Protein AF-F7QPP2-F1 (afdb_monomer_lite)

Sequence (142 aa):
MGLALTAASPARADRCDDLAKDLARQIPDLKIGKTVAGVIYLEHPAVTQASLGCASRNRSNDVFASTDKKKPTDAYYDFIGTAAALVFTIPKPDAVRGAKRCVSRTNIIRGYNLDSRYRKLDVHCTVAKTGVRITMSREKGV

Radius of gyration: 15.74 Å; chains: 1; bounding box: 29×35×56 Å

Structure (mmCIF, N/CA/C/O backbone):
data_AF-F7QPP2-F1
#
_entry.id   AF-F7QPP2-F1
#
loop_
_atom_site.group_PDB
_atom_site.id
_atom_site.type_symbol
_atom_site.label_atom_id
_atom_site.label_alt_id
_atom_site.label_comp_id
_atom_site.label_asym_id
_atom_site.label_entity_id
_atom_site.label_seq_id
_atom_site.pdbx_PDB_ins_code
_atom_site.Cartn_x
_atom_site.Cartn_y
_atom_site.Cartn_z
_atom_site.occupancy
_atom_site.B_iso_or_equiv
_atom_site.auth_seq_id
_atom_site.auth_comp_id
_atom_site.auth_asym_id
_atom_site.auth_atom_id
_atom_site.pdbx_PDB_model_num
ATOM 1 N N . MET A 1 1 ? -2.925 11.123 -43.617 1.00 40.94 1 MET A N 1
ATOM 2 C CA . MET A 1 1 ? -3.450 10.611 -42.330 1.00 40.94 1 MET A CA 1
ATOM 3 C C . MET A 1 1 ?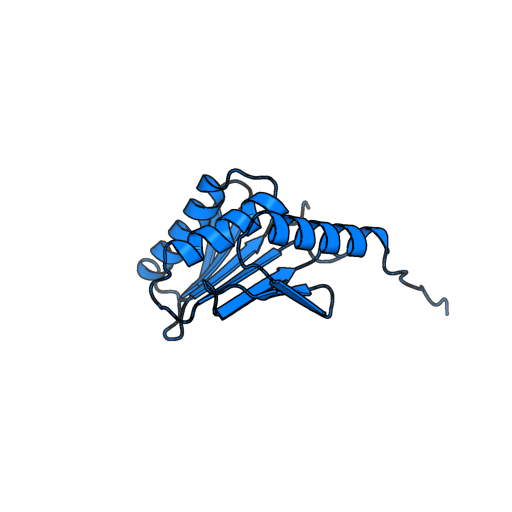 -2.678 9.350 -41.974 1.00 40.94 1 MET A C 1
ATOM 5 O O . MET A 1 1 ? -2.893 8.332 -42.612 1.00 40.94 1 MET A O 1
ATOM 9 N N . GLY A 1 2 ? -1.717 9.431 -41.051 1.00 44.84 2 GLY A N 1
ATOM 10 C CA . GLY A 1 2 ? -0.962 8.266 -40.577 1.00 44.84 2 GLY A CA 1
ATOM 11 C C . GLY A 1 2 ? -1.503 7.806 -39.226 1.00 44.84 2 GLY A C 1
ATOM 12 O O . GLY A 1 2 ? -1.491 8.588 -38.278 1.00 44.84 2 GLY A O 1
ATOM 13 N N . LEU A 1 3 ? -1.997 6.568 -39.142 1.00 51.28 3 LEU A N 1
ATOM 14 C CA . LEU A 1 3 ? -2.367 5.941 -37.873 1.00 51.28 3 LEU A CA 1
ATOM 15 C C . LEU A 1 3 ? -1.092 5.604 -37.089 1.00 51.28 3 LEU A C 1
ATOM 17 O O . LEU A 1 3 ? -0.365 4.675 -37.436 1.00 51.28 3 LEU A O 1
ATOM 21 N N . ALA A 1 4 ? -0.838 6.335 -36.007 1.00 47.62 4 ALA A N 1
ATOM 22 C CA . ALA A 1 4 ? 0.136 5.933 -35.004 1.00 47.62 4 ALA A CA 1
ATOM 23 C C . ALA A 1 4 ? -0.467 4.803 -34.152 1.00 47.62 4 ALA A C 1
ATOM 25 O O . ALA A 1 4 ? -1.224 5.051 -33.215 1.00 47.62 4 ALA A O 1
ATOM 26 N N . LEU A 1 5 ? -0.134 3.554 -34.482 1.00 49.38 5 LEU A N 1
ATOM 27 C CA . LEU A 1 5 ? -0.363 2.404 -33.609 1.00 49.38 5 LEU A CA 1
ATOM 28 C C . LEU A 1 5 ? 0.524 2.561 -32.368 1.00 49.38 5 LEU A C 1
ATOM 30 O O . LEU A 1 5 ? 1.725 2.285 -32.387 1.00 49.38 5 LEU A O 1
ATOM 34 N N . THR A 1 6 ? -0.057 3.027 -31.267 1.00 52.34 6 THR A N 1
ATOM 35 C CA . THR A 1 6 ? 0.566 2.972 -29.946 1.00 52.34 6 THR A CA 1
ATOM 36 C C . THR A 1 6 ? 0.599 1.519 -29.482 1.00 52.34 6 THR A C 1
ATOM 38 O O . THR A 1 6 ? -0.261 1.071 -28.730 1.00 52.34 6 THR A O 1
ATOM 41 N N . ALA A 1 7 ? 1.611 0.768 -29.919 1.00 48.50 7 ALA A N 1
ATOM 42 C CA . ALA A 1 7 ? 1.902 -0.544 -29.359 1.00 48.50 7 ALA A CA 1
ATOM 43 C C . ALA A 1 7 ? 2.052 -0.409 -27.833 1.00 48.50 7 ALA A C 1
ATOM 45 O O . ALA A 1 7 ? 2.987 0.232 -27.329 1.00 48.50 7 ALA A O 1
ATOM 46 N N . ALA A 1 8 ? 1.092 -0.965 -27.092 1.00 54.59 8 ALA A N 1
ATOM 47 C CA . ALA A 1 8 ? 1.233 -1.211 -25.669 1.00 54.59 8 ALA A CA 1
ATOM 48 C C . ALA A 1 8 ? 2.478 -2.085 -25.500 1.00 54.59 8 ALA A C 1
ATOM 50 O O . ALA A 1 8 ? 2.580 -3.142 -26.111 1.00 54.59 8 ALA A O 1
ATOM 51 N N . SER A 1 9 ? 3.478 -1.602 -24.765 1.00 55.47 9 SER A N 1
ATOM 52 C CA . SER A 1 9 ? 4.737 -2.329 -24.614 1.00 55.47 9 SER A CA 1
ATOM 53 C C . SER A 1 9 ? 4.499 -3.560 -23.726 1.00 55.47 9 SER A C 1
ATOM 55 O O . SER A 1 9 ? 4.265 -3.351 -22.533 1.00 55.47 9 SER A O 1
ATOM 57 N N . PRO A 1 10 ? 4.585 -4.800 -24.245 1.00 57.62 10 PRO A N 1
ATOM 58 C CA . PRO A 1 10 ? 4.335 -6.014 -23.457 1.00 57.62 10 PRO A CA 1
ATOM 59 C C . PRO A 1 10 ? 5.241 -6.076 -22.218 1.00 57.62 10 PRO A C 1
ATOM 61 O O . PRO A 1 10 ? 4.750 -6.222 -21.105 1.00 57.62 10 PRO A O 1
ATOM 64 N N . ALA A 1 11 ? 6.513 -5.690 -22.371 1.00 61.16 11 ALA A N 1
ATOM 65 C CA . ALA A 1 11 ? 7.504 -5.643 -21.292 1.00 61.16 11 ALA A CA 1
ATOM 66 C C . ALA A 1 11 ? 7.158 -4.734 -20.085 1.00 61.16 11 ALA A C 1
ATOM 68 O O . ALA A 1 11 ? 7.853 -4.753 -19.068 1.00 61.16 11 ALA A O 1
ATOM 69 N N . ARG A 1 12 ? 6.145 -3.859 -20.178 1.00 60.97 12 ARG A N 1
ATOM 70 C CA . A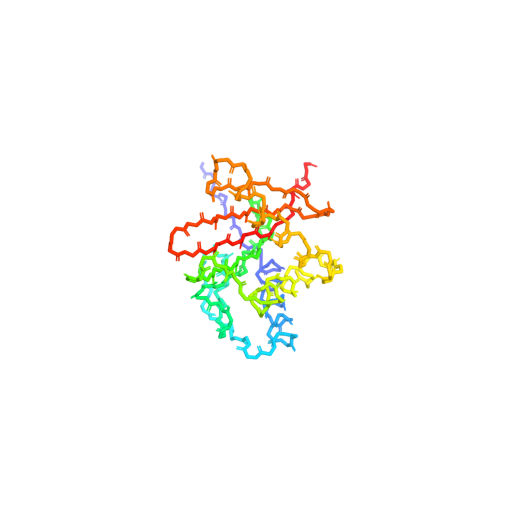RG A 1 12 ? 5.654 -3.083 -19.020 1.00 60.97 12 ARG A CA 1
ATOM 71 C C . ARG A 1 12 ? 4.536 -3.805 -18.275 1.00 60.97 12 ARG A C 1
ATOM 73 O O . ARG A 1 12 ? 4.499 -3.697 -17.054 1.00 60.97 12 ARG A O 1
ATOM 80 N N . ALA A 1 13 ? 3.662 -4.505 -18.998 1.00 67.00 13 ALA A N 1
ATOM 81 C CA . ALA A 1 13 ? 2.630 -5.339 -18.393 1.00 67.00 13 ALA A CA 1
ATOM 82 C C . ALA A 1 13 ? 3.287 -6.486 -17.615 1.00 67.00 13 ALA A C 1
ATOM 84 O O . ALA A 1 13 ? 3.041 -6.607 -16.419 1.00 67.00 13 ALA A O 1
ATOM 85 N N . ASP A 1 14 ? 4.258 -7.165 -18.239 1.00 74.25 14 ASP A N 1
ATOM 86 C CA . ASP A 1 14 ? 5.003 -8.272 -17.626 1.00 74.25 14 ASP A CA 1
ATOM 87 C C . ASP A 1 14 ? 5.638 -7.863 -16.287 1.00 74.25 14 ASP A C 1
ATOM 89 O O . ASP A 1 14 ? 5.467 -8.529 -15.271 1.00 74.25 14 ASP A O 1
ATOM 93 N N . ARG A 1 15 ? 6.278 -6.684 -16.237 1.00 82.12 15 ARG A N 1
ATOM 94 C CA . ARG A 1 15 ? 6.887 -6.171 -14.997 1.00 82.12 15 ARG A CA 1
ATOM 95 C C . ARG A 1 15 ? 5.877 -5.859 -13.899 1.00 82.12 15 ARG A C 1
ATOM 97 O O . ARG A 1 15 ? 6.218 -5.968 -12.725 1.00 82.12 15 ARG A O 1
ATOM 104 N N . CYS A 1 16 ? 4.673 -5.415 -14.248 1.00 88.00 16 CYS A N 1
ATOM 105 C CA . CYS A 1 16 ? 3.656 -5.141 -13.240 1.00 88.00 16 CYS A CA 1
ATOM 106 C C . CYS A 1 16 ? 3.045 -6.435 -12.694 1.00 88.00 16 CYS A C 1
ATOM 108 O O . CYS A 1 16 ? 2.835 -6.550 -11.488 1.00 88.00 16 CYS A O 1
ATOM 110 N N . ASP A 1 17 ? 2.828 -7.420 -13.563 1.00 90.75 17 ASP A N 1
ATOM 111 C CA . ASP A 1 17 ? 2.359 -8.743 -13.160 1.00 90.75 17 ASP A CA 1
ATOM 112 C C . ASP A 1 17 ? 3.407 -9.463 -12.297 1.00 90.75 17 ASP A C 1
ATOM 114 O O . ASP A 1 17 ? 3.058 -10.115 -11.313 1.00 90.75 17 ASP A O 1
ATOM 118 N N . ASP A 1 18 ? 4.698 -9.295 -12.595 1.00 92.38 18 ASP A N 1
ATOM 119 C CA . ASP A 1 18 ? 5.788 -9.814 -11.763 1.00 92.38 18 ASP A CA 1
ATOM 120 C C . ASP A 1 18 ? 5.843 -9.135 -10.390 1.00 92.38 18 ASP A C 1
ATOM 122 O O . ASP A 1 18 ? 5.956 -9.825 -9.377 1.00 92.38 18 ASP A O 1
ATOM 126 N N . LEU A 1 19 ? 5.653 -7.811 -10.324 1.00 93.31 19 LEU A N 1
ATOM 127 C CA . LEU A 1 19 ? 5.496 -7.109 -9.047 1.00 93.31 19 LEU A CA 1
ATOM 128 C C . LEU A 1 19 ? 4.293 -7.641 -8.260 1.00 93.31 19 LEU A C 1
ATOM 130 O O . LEU A 1 19 ? 4.407 -7.871 -7.060 1.00 93.31 19 LEU A O 1
ATOM 134 N N . ALA A 1 20 ? 3.150 -7.875 -8.907 1.00 95.25 20 ALA A N 1
ATOM 135 C CA . ALA A 1 20 ? 1.983 -8.445 -8.236 1.00 95.25 20 ALA A CA 1
ATOM 136 C C . ALA A 1 20 ? 2.266 -9.855 -7.687 1.00 95.25 20 ALA A C 1
ATOM 138 O O . ALA A 1 20 ? 1.886 -10.159 -6.555 1.00 95.25 20 ALA A O 1
ATOM 139 N N . LYS A 1 21 ? 2.985 -10.698 -8.440 1.00 95.81 21 LYS A N 1
ATOM 140 C CA . LYS A 1 21 ? 3.443 -12.016 -7.965 1.00 95.81 21 LYS A CA 1
ATOM 141 C C . LYS A 1 21 ? 4.412 -11.890 -6.790 1.00 95.81 21 LYS A C 1
ATOM 143 O O . LYS A 1 21 ? 4.305 -12.659 -5.839 1.00 95.81 21 LYS A O 1
ATOM 148 N N . ASP A 1 22 ? 5.332 -10.928 -6.815 1.00 94.81 22 ASP A N 1
ATOM 149 C CA . ASP A 1 22 ? 6.238 -10.652 -5.693 1.00 94.81 22 ASP A CA 1
ATOM 150 C C . ASP A 1 22 ? 5.482 -10.239 -4.435 1.00 94.81 22 ASP A C 1
ATOM 152 O O . ASP A 1 22 ? 5.775 -10.748 -3.351 1.00 94.81 22 ASP A O 1
ATOM 156 N N . LEU A 1 23 ? 4.476 -9.373 -4.582 1.00 96.25 23 LEU A N 1
ATOM 157 C CA . LEU A 1 23 ? 3.586 -9.009 -3.485 1.00 96.25 23 LEU A CA 1
ATOM 158 C C . LEU A 1 23 ? 2.891 -10.252 -2.919 1.00 96.25 23 LEU A C 1
ATOM 160 O O . LEU A 1 23 ? 2.907 -10.445 -1.707 1.00 96.25 23 LEU A O 1
ATOM 164 N N . ALA A 1 24 ? 2.345 -11.121 -3.774 1.00 96.75 24 ALA A N 1
ATOM 165 C CA . ALA A 1 24 ? 1.628 -12.323 -3.340 1.00 96.75 24 ALA A CA 1
ATOM 166 C C . ALA A 1 24 ? 2.531 -13.357 -2.656 1.00 96.75 24 ALA A C 1
ATOM 168 O O . ALA A 1 24 ? 2.078 -14.105 -1.796 1.00 96.75 24 ALA A O 1
ATOM 169 N N . ARG A 1 25 ? 3.823 -13.383 -3.002 1.00 96.50 25 ARG A N 1
ATOM 170 C CA . ARG A 1 25 ? 4.814 -14.238 -2.338 1.00 96.50 25 ARG A CA 1
ATOM 171 C C . ARG A 1 25 ? 5.223 -13.729 -0.958 1.00 96.50 25 ARG A C 1
ATOM 173 O O . ARG A 1 25 ? 5.589 -14.535 -0.110 1.00 96.50 25 ARG A O 1
ATOM 180 N N . GLN A 1 26 ? 5.218 -12.415 -0.746 1.00 95.31 26 GLN A N 1
ATOM 181 C CA . GLN A 1 26 ? 5.770 -11.797 0.466 1.00 95.31 26 GLN A CA 1
ATOM 182 C C . GLN A 1 26 ? 4.717 -11.305 1.458 1.00 95.31 26 GLN A C 1
ATOM 184 O O . GLN A 1 26 ? 5.033 -11.112 2.631 1.00 95.31 26 GLN A O 1
ATOM 189 N N . ILE A 1 27 ? 3.483 -11.089 1.005 1.00 96.12 27 ILE A N 1
ATOM 190 C CA . ILE A 1 27 ? 2.350 -10.709 1.844 1.00 96.12 27 ILE A CA 1
ATOM 191 C C . ILE A 1 27 ? 1.466 -11.954 2.000 1.00 96.12 27 ILE A C 1
ATOM 193 O O . ILE A 1 27 ? 0.814 -12.349 1.031 1.00 96.12 27 ILE A O 1
ATOM 197 N N . PRO A 1 28 ? 1.443 -12.586 3.188 1.00 94.50 28 PRO A N 1
ATOM 198 C CA . PRO A 1 28 ? 0.574 -13.728 3.454 1.00 94.50 28 PRO A CA 1
ATOM 199 C C . PRO A 1 28 ? -0.888 -13.402 3.144 1.00 94.50 28 PRO A C 1
ATOM 201 O O . PRO A 1 28 ? -1.318 -12.268 3.328 1.00 94.50 28 PRO A O 1
ATOM 204 N N . ASP A 1 29 ? -1.645 -14.388 2.666 1.00 95.94 29 ASP A N 1
ATOM 205 C CA . ASP A 1 29 ? -3.073 -14.262 2.333 1.00 95.94 29 ASP A CA 1
ATOM 206 C C . ASP A 1 29 ? -3.423 -13.214 1.256 1.00 95.94 29 ASP A C 1
ATOM 208 O O . ASP A 1 29 ? -4.604 -12.939 1.022 1.00 95.94 29 ASP A O 1
ATOM 212 N N . LEU A 1 30 ? -2.428 -12.645 0.562 1.00 97.81 30 LEU A N 1
ATOM 213 C CA . LEU A 1 30 ? -2.662 -11.761 -0.575 1.00 97.81 30 LEU A CA 1
ATOM 214 C C . LEU A 1 30 ? -3.103 -12.569 -1.796 1.00 97.81 30 LEU A C 1
ATOM 216 O O . LEU A 1 30 ? -2.383 -13.446 -2.276 1.00 97.81 30 LEU A O 1
ATOM 220 N N . LYS A 1 31 ? -4.252 -12.207 -2.363 1.00 97.75 31 LYS A N 1
ATOM 221 C CA . LYS A 1 31 ? -4.719 -12.737 -3.647 1.00 97.75 31 LYS A CA 1
ATOM 222 C C . LYS A 1 31 ? -4.638 -11.664 -4.722 1.00 97.75 31 LYS A C 1
ATOM 224 O O . LYS A 1 31 ? -5.022 -10.513 -4.509 1.00 97.75 31 LYS A O 1
ATOM 229 N N . ILE A 1 32 ? -4.154 -12.065 -5.893 1.00 96.94 32 ILE A N 1
ATOM 230 C CA . ILE A 1 32 ? -4.156 -11.231 -7.093 1.00 96.94 32 ILE A CA 1
ATOM 231 C C . ILE A 1 32 ? -5.524 -11.390 -7.756 1.00 96.94 32 ILE A C 1
ATOM 233 O O . ILE A 1 32 ? -5.921 -12.498 -8.113 1.00 96.94 32 ILE A O 1
ATOM 237 N N . GLY A 1 33 ? -6.250 -10.284 -7.875 1.00 93.88 33 GLY A N 1
ATOM 238 C CA . GLY A 1 33 ? -7.545 -10.222 -8.533 1.00 93.88 33 GLY A CA 1
ATOM 239 C C . GLY A 1 33 ? -7.428 -9.884 -10.018 1.00 93.88 33 GLY A C 1
ATOM 240 O O . GLY A 1 33 ? -6.447 -10.190 -10.693 1.00 93.88 33 GLY A O 1
ATOM 241 N N . LYS A 1 34 ? -8.465 -9.227 -10.541 1.00 93.12 34 LYS A N 1
ATOM 242 C CA . LYS A 1 34 ? -8.522 -8.812 -11.948 1.00 93.12 34 LYS A CA 1
ATOM 243 C C . LYS A 1 34 ? -7.563 -7.658 -12.247 1.00 93.12 34 LYS A C 1
ATOM 245 O O . LYS A 1 34 ? -7.372 -6.769 -11.418 1.00 93.12 34 LYS A O 1
ATOM 250 N N . THR A 1 35 ? -7.075 -7.613 -13.481 1.00 93.00 35 THR A N 1
ATOM 251 C CA . THR A 1 35 ? -6.338 -6.467 -14.027 1.00 93.00 35 THR A CA 1
ATOM 252 C C . THR A 1 35 ? -7.240 -5.672 -14.963 1.00 93.00 35 THR A C 1
ATOM 254 O O . THR A 1 35 ? -7.788 -6.222 -15.916 1.00 93.00 35 THR A O 1
ATOM 257 N N . VAL A 1 36 ? -7.413 -4.373 -14.707 1.00 89.88 36 VAL A N 1
ATOM 258 C CA . VAL A 1 36 ? -8.243 -3.481 -15.536 1.00 89.88 36 VAL A CA 1
ATOM 259 C C . VAL A 1 36 ? -7.531 -2.146 -15.721 1.00 89.88 36 VAL A C 1
ATOM 261 O O . VAL A 1 36 ? -7.110 -1.525 -14.751 1.00 89.88 36 VAL A O 1
ATOM 264 N N . ALA A 1 37 ? -7.398 -1.687 -16.970 1.00 86.81 37 ALA A N 1
ATOM 265 C CA . ALA A 1 37 ? -6.849 -0.367 -17.312 1.00 86.81 37 ALA A CA 1
ATOM 266 C C . ALA A 1 37 ? -5.484 -0.037 -16.650 1.00 86.81 37 ALA A C 1
ATOM 268 O O . ALA A 1 37 ? -5.233 1.095 -16.222 1.00 86.81 37 ALA A O 1
ATOM 269 N N . GLY A 1 38 ? -4.588 -1.029 -16.565 1.00 87.19 38 GLY A N 1
ATOM 270 C CA . GLY A 1 38 ? -3.263 -0.869 -15.950 1.00 87.19 38 GLY A CA 1
ATOM 271 C C . GLY A 1 38 ? -3.299 -0.764 -14.424 1.00 87.19 38 GLY A C 1
ATOM 272 O O . GLY A 1 38 ? -2.443 -0.108 -13.837 1.00 87.19 38 GLY A O 1
ATOM 273 N N . VAL A 1 39 ? -4.311 -1.354 -13.791 1.00 92.38 39 VAL A N 1
ATOM 274 C CA . VAL A 1 39 ? -4.423 -1.508 -12.339 1.00 92.38 39 VAL A CA 1
ATOM 275 C C . VAL A 1 39 ? -4.705 -2.973 -12.038 1.00 92.38 39 VAL A C 1
ATOM 277 O O . VAL A 1 39 ? -5.639 -3.545 -12.601 1.00 92.38 39 VAL A O 1
ATOM 280 N N . ILE A 1 40 ? -3.913 -3.564 -11.152 1.00 95.75 40 ILE A N 1
ATOM 281 C CA . ILE A 1 40 ? -4.104 -4.924 -10.653 1.00 95.75 40 ILE A CA 1
ATOM 282 C C . ILE A 1 40 ? -4.805 -4.817 -9.302 1.00 95.75 40 ILE A C 1
ATOM 284 O O . ILE A 1 40 ? -4.264 -4.219 -8.371 1.00 95.75 40 ILE A O 1
ATOM 288 N N . TYR A 1 41 ? -6.018 -5.353 -9.189 1.00 96.94 41 TYR A N 1
ATOM 289 C CA . TYR A 1 41 ? -6.728 -5.386 -7.912 1.00 96.94 41 TYR A CA 1
ATOM 290 C C . TYR A 1 41 ? -6.143 -6.468 -7.009 1.00 96.94 41 TYR A C 1
ATOM 292 O O . TYR A 1 41 ? -5.790 -7.552 -7.470 1.00 96.94 41 TYR A O 1
ATOM 300 N N . LEU A 1 42 ? -6.045 -6.162 -5.721 1.00 97.75 42 LEU A N 1
ATOM 301 C CA . LEU A 1 42 ? -5.479 -7.038 -4.707 1.00 97.75 42 LEU A CA 1
ATOM 302 C C . LEU A 1 42 ? -6.507 -7.256 -3.597 1.00 97.75 42 LEU A C 1
ATOM 304 O O . LEU A 1 42 ? -7.178 -6.313 -3.170 1.00 97.75 42 LEU A O 1
ATOM 308 N N . GLU A 1 43 ? -6.600 -8.486 -3.105 1.00 98.06 43 GLU A N 1
ATOM 309 C CA . GLU A 1 43 ? -7.481 -8.857 -1.998 1.00 98.06 43 GLU A CA 1
ATOM 310 C C . GLU A 1 43 ? -6.650 -9.343 -0.812 1.00 98.06 43 GLU A C 1
ATOM 312 O O . GLU A 1 43 ? -5.724 -10.136 -0.979 1.00 98.06 43 GLU A O 1
ATOM 317 N N . HIS A 1 44 ? -6.973 -8.859 0.388 1.00 98.00 44 HIS A N 1
ATOM 318 C CA . HIS A 1 44 ? -6.291 -9.241 1.623 1.00 98.00 44 HIS A CA 1
ATOM 319 C C . HIS A 1 44 ? -7.178 -8.931 2.842 1.00 98.00 44 HIS A C 1
ATOM 321 O O . HIS A 1 44 ? -7.812 -7.876 2.866 1.00 98.00 44 HIS A O 1
ATOM 327 N N . PRO A 1 45 ? -7.209 -9.773 3.893 1.00 97.62 45 PRO A N 1
ATOM 328 C CA . PRO A 1 45 ? -8.120 -9.602 5.035 1.00 97.62 45 PRO A CA 1
ATOM 329 C C . PRO A 1 45 ? -7.896 -8.318 5.854 1.00 97.62 45 PRO A C 1
ATOM 331 O O . PRO A 1 45 ? -8.800 -7.849 6.543 1.00 97.62 45 PRO A O 1
ATOM 334 N N . ALA A 1 46 ? -6.700 -7.727 5.801 1.00 97.25 46 ALA A N 1
ATOM 335 C CA . ALA A 1 46 ? -6.393 -6.487 6.524 1.00 97.25 46 ALA A CA 1
ATOM 336 C C . ALA A 1 46 ? -6.893 -5.198 5.840 1.00 97.25 46 ALA A C 1
ATOM 338 O O . ALA A 1 46 ? -6.756 -4.117 6.420 1.00 97.25 46 ALA A O 1
ATOM 339 N N . VAL A 1 47 ? -7.434 -5.282 4.621 1.00 98.19 47 VAL A N 1
ATOM 340 C CA . VAL A 1 47 ? -7.864 -4.123 3.823 1.00 98.19 47 VAL A CA 1
ATOM 341 C C . VAL A 1 47 ? -9.255 -4.362 3.241 1.00 98.19 47 VAL A C 1
ATOM 343 O O . VAL A 1 47 ? -9.657 -5.493 3.003 1.00 98.19 47 VAL A O 1
ATOM 346 N N . THR A 1 48 ? -10.003 -3.289 2.995 1.00 98.00 48 T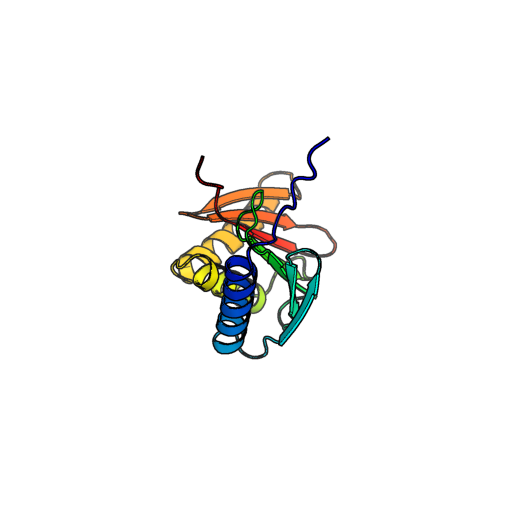HR A N 1
ATOM 347 C CA . THR A 1 48 ? -11.299 -3.368 2.304 1.00 98.00 48 THR A CA 1
ATOM 348 C C . THR A 1 48 ? -11.151 -3.284 0.792 1.00 98.00 48 THR A C 1
ATOM 350 O O . THR A 1 48 ? -11.960 -3.844 0.060 1.00 98.00 48 THR A O 1
ATOM 353 N N . GLN A 1 49 ? -10.132 -2.570 0.314 1.00 97.62 49 GLN A N 1
ATOM 354 C CA . GLN A 1 49 ? -9.752 -2.500 -1.094 1.00 97.62 49 GLN A CA 1
ATOM 355 C C . GLN A 1 49 ? -8.240 -2.333 -1.164 1.00 97.62 49 GLN A C 1
ATOM 357 O O . GLN A 1 49 ? -7.664 -1.619 -0.340 1.00 97.62 49 GLN A O 1
ATOM 362 N N . ALA A 1 50 ? -7.606 -2.943 -2.157 1.00 98.12 50 ALA A N 1
ATOM 363 C CA . ALA A 1 50 ? -6.221 -2.668 -2.490 1.00 98.12 50 ALA A CA 1
ATOM 364 C C . ALA A 1 50 ? -5.975 -2.820 -3.988 1.00 98.12 50 ALA A C 1
ATOM 366 O O . ALA A 1 50 ? -6.696 -3.532 -4.694 1.00 98.12 50 ALA A O 1
ATOM 367 N N . SER A 1 51 ? -4.954 -2.128 -4.479 1.00 97.75 51 SER A N 1
ATOM 368 C CA . SER A 1 51 ? -4.523 -2.262 -5.863 1.00 97.75 51 SER A CA 1
ATOM 369 C C . SER A 1 51 ? -3.071 -1.855 -6.068 1.00 97.75 51 SER A C 1
ATOM 371 O O . SER A 1 51 ? -2.533 -1.024 -5.336 1.00 97.75 51 SER A O 1
ATOM 373 N N . LEU A 1 52 ? -2.475 -2.403 -7.122 1.00 96.25 52 LEU A N 1
ATOM 374 C CA . LEU A 1 52 ? -1.206 -1.978 -7.696 1.00 96.25 52 LEU A CA 1
ATOM 375 C C . LEU A 1 52 ? -1.487 -1.239 -9.011 1.00 96.25 52 LEU A C 1
ATOM 377 O O . LEU A 1 52 ? -1.967 -1.833 -9.977 1.00 96.25 52 LEU A O 1
ATOM 381 N N . GLY A 1 53 ? -1.210 0.060 -9.047 1.00 93.75 53 GLY A N 1
ATOM 382 C CA . GLY A 1 53 ? -1.201 0.853 -10.268 1.00 93.75 53 GLY A CA 1
ATOM 383 C C . GLY A 1 53 ? 0.089 0.616 -11.047 1.00 93.75 53 GLY A C 1
ATOM 384 O O . GLY A 1 53 ? 1.185 0.815 -10.525 1.00 93.75 53 GLY A O 1
ATOM 385 N N . CYS A 1 54 ? -0.041 0.196 -12.304 1.00 89.75 54 CYS A N 1
ATOM 386 C CA . CYS A 1 54 ? 1.086 -0.104 -13.176 1.00 89.75 54 CYS A CA 1
ATOM 387 C C . CYS A 1 54 ? 1.580 1.143 -13.913 1.00 89.75 54 CYS A C 1
ATOM 389 O O . CYS A 1 54 ? 0.800 1.915 -14.485 1.00 89.75 54 CYS A O 1
ATOM 391 N N . ALA A 1 55 ? 2.899 1.296 -13.984 1.00 84.44 55 ALA A N 1
ATOM 392 C CA . ALA A 1 55 ? 3.530 2.371 -14.724 1.00 84.44 55 ALA A CA 1
ATOM 393 C C . ALA A 1 55 ? 3.202 2.281 -16.224 1.00 84.44 55 ALA A C 1
ATOM 395 O O . ALA A 1 55 ? 3.323 1.238 -16.869 1.00 84.44 55 ALA A O 1
ATOM 396 N N . SER A 1 56 ? 2.843 3.421 -16.805 1.00 79.62 56 SER A N 1
ATOM 397 C CA . SER A 1 56 ? 2.583 3.588 -18.238 1.00 79.62 56 SER A CA 1
ATOM 398 C C . SER A 1 56 ? 3.267 4.858 -18.743 1.00 79.62 56 SER A C 1
ATOM 400 O O . SER A 1 56 ? 3.913 5.558 -17.966 1.00 79.62 56 SER A O 1
ATOM 402 N N . ARG A 1 57 ? 3.119 5.201 -20.033 1.00 76.81 57 ARG A N 1
ATOM 403 C CA . ARG A 1 57 ? 3.715 6.432 -20.599 1.00 76.81 57 ARG A CA 1
ATOM 404 C C . ARG A 1 57 ? 3.421 7.676 -19.747 1.00 76.81 57 ARG A C 1
ATOM 406 O O . ARG A 1 57 ? 4.290 8.521 -19.601 1.00 76.81 57 ARG A O 1
ATOM 413 N N . ASN A 1 58 ? 2.233 7.735 -19.139 1.00 74.50 58 ASN A N 1
ATOM 414 C CA . ASN A 1 58 ? 1.766 8.872 -18.349 1.00 74.50 58 ASN A CA 1
ATOM 415 C C . ASN A 1 58 ? 1.411 8.510 -16.894 1.00 74.50 58 ASN A C 1
ATOM 417 O O . ASN A 1 58 ? 0.757 9.311 -16.228 1.00 74.50 58 ASN A O 1
ATOM 421 N N . ARG A 1 59 ? 1.842 7.362 -16.355 1.00 74.38 59 ARG A N 1
ATOM 422 C CA . ARG A 1 59 ? 1.660 7.013 -14.929 1.00 74.38 59 ARG A CA 1
ATOM 423 C C . ARG A 1 59 ? 2.920 6.393 -14.338 1.00 74.38 59 ARG A C 1
ATOM 425 O O . ARG A 1 59 ? 3.552 5.578 -14.999 1.00 74.38 59 ARG A O 1
ATOM 432 N N . SER A 1 60 ? 3.259 6.768 -13.107 1.00 84.38 60 SER A N 1
ATOM 433 C CA . SER A 1 60 ? 4.210 6.030 -12.271 1.00 84.38 60 SER A CA 1
ATOM 434 C C . SER A 1 60 ? 3.501 4.866 -11.572 1.00 84.38 60 SER A C 1
ATOM 436 O O . SER A 1 60 ? 2.272 4.816 -11.558 1.00 84.38 60 SER A O 1
ATOM 438 N N . ASN A 1 61 ? 4.273 3.918 -11.030 1.00 90.25 61 ASN A N 1
ATOM 439 C CA . ASN A 1 61 ? 3.707 2.886 -10.164 1.00 90.25 61 ASN A CA 1
ATOM 440 C C . ASN A 1 61 ? 3.116 3.533 -8.906 1.00 90.25 61 ASN A C 1
ATOM 442 O O . ASN A 1 61 ? 3.735 4.427 -8.316 1.00 90.25 61 ASN A O 1
ATOM 446 N N . ASP A 1 62 ? 1.974 3.021 -8.470 1.00 94.25 62 ASP A N 1
ATOM 447 C CA . ASP A 1 62 ? 1.342 3.383 -7.209 1.00 94.25 62 ASP A CA 1
ATOM 448 C C . ASP A 1 62 ? 0.827 2.131 -6.491 1.00 94.25 62 ASP A C 1
ATOM 450 O O . ASP A 1 62 ? 0.484 1.134 -7.122 1.00 94.25 62 ASP A O 1
ATOM 454 N N . VAL A 1 63 ? 0.817 2.157 -5.161 1.00 96.81 63 VAL A N 1
ATOM 455 C CA . VAL A 1 63 ? 0.113 1.158 -4.353 1.00 96.81 63 VAL A CA 1
ATOM 456 C C . VAL A 1 63 ? -0.986 1.846 -3.574 1.00 96.81 63 VAL A C 1
ATOM 458 O O . VAL A 1 63 ? -0.770 2.891 -2.959 1.00 96.81 63 VAL A O 1
ATOM 461 N N . PHE A 1 64 ? -2.166 1.246 -3.589 1.00 97.88 64 PHE A N 1
ATOM 462 C CA . PHE A 1 64 ? -3.350 1.759 -2.926 1.00 97.88 64 PHE A CA 1
ATOM 463 C C . PHE A 1 64 ? -3.885 0.729 -1.938 1.00 97.88 64 PHE A C 1
ATOM 465 O O . PHE A 1 64 ? -3.941 -0.464 -2.241 1.00 97.88 64 PHE A O 1
ATOM 472 N N . ALA A 1 65 ? -4.329 1.205 -0.778 1.00 98.44 65 ALA A N 1
ATOM 47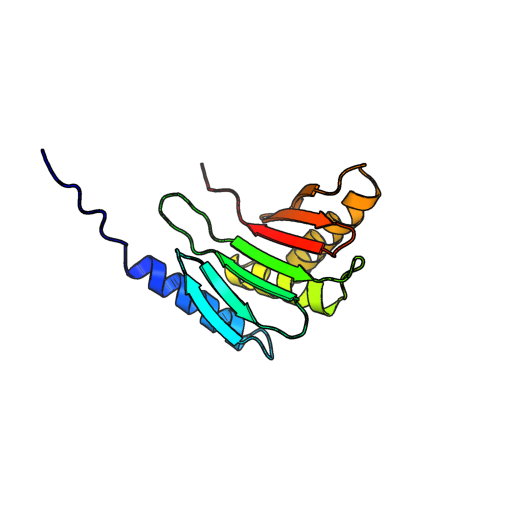3 C CA . ALA A 1 65 ? -5.137 0.435 0.152 1.00 98.44 65 ALA A CA 1
ATOM 474 C C . ALA A 1 65 ? -6.197 1.317 0.816 1.00 98.44 65 ALA A C 1
ATOM 476 O O . ALA A 1 65 ? -6.001 2.519 1.017 1.00 98.44 65 ALA A O 1
ATOM 477 N N . SER A 1 66 ? -7.307 0.700 1.210 1.00 98.06 66 SER A N 1
ATOM 478 C CA . SER A 1 66 ? -8.302 1.309 2.082 1.00 98.06 66 SER A CA 1
ATOM 479 C C . SER A 1 66 ? -8.739 0.385 3.207 1.00 98.06 66 SER A C 1
ATOM 481 O O . SER A 1 66 ? -8.655 -0.836 3.109 1.00 98.06 66 SER A O 1
ATOM 483 N N . THR A 1 67 ? -9.242 0.982 4.276 1.00 97.81 67 THR A N 1
ATOM 484 C CA . THR A 1 67 ? -9.961 0.315 5.360 1.00 97.81 67 THR A CA 1
ATOM 485 C C . THR A 1 67 ? -11.200 1.134 5.690 1.00 97.81 67 THR A C 1
ATOM 487 O O . THR A 1 67 ? -11.195 2.352 5.533 1.00 97.81 67 THR A O 1
ATOM 490 N N . ASP A 1 68 ? -12.258 0.481 6.152 1.00 95.94 68 ASP A N 1
ATOM 491 C CA . ASP A 1 68 ? -13.465 1.106 6.700 1.00 95.94 68 ASP A CA 1
ATOM 492 C C . ASP A 1 68 ? -13.268 1.649 8.131 1.00 95.94 68 ASP A C 1
ATOM 494 O O . ASP A 1 68 ? -14.098 2.390 8.662 1.00 95.94 68 ASP A O 1
ATOM 498 N N . LYS A 1 69 ? -12.133 1.338 8.766 1.00 92.75 69 LYS A N 1
ATOM 499 C CA . LYS A 1 69 ? -11.805 1.802 10.114 1.00 92.75 69 LYS A CA 1
ATOM 500 C C . LYS A 1 69 ? -11.222 3.211 10.079 1.00 92.75 69 LYS A C 1
ATOM 502 O O . LYS A 1 69 ? -10.155 3.444 9.519 1.00 92.75 69 LYS A O 1
ATOM 507 N N . LYS A 1 70 ? -11.857 4.151 10.791 1.00 87.44 70 LYS A N 1
ATOM 508 C CA . LYS A 1 70 ? -11.330 5.519 11.001 1.00 87.44 70 LYS A CA 1
ATOM 509 C C . LYS A 1 70 ? -9.941 5.528 11.659 1.00 87.44 70 LYS A C 1
ATOM 511 O O . LYS A 1 70 ? -9.148 6.438 11.435 1.00 87.44 70 LYS A O 1
ATOM 516 N N . LYS A 1 71 ? -9.657 4.523 12.493 1.00 90.81 71 LYS A N 1
ATOM 517 C CA . LYS A 1 71 ? -8.332 4.247 13.059 1.00 90.81 71 LYS A CA 1
ATOM 518 C C . LYS A 1 71 ? -7.819 2.943 12.442 1.00 90.81 71 LYS A C 1
ATOM 520 O O . LYS A 1 71 ? -8.295 1.882 12.848 1.00 90.81 71 LYS A O 1
ATOM 525 N N . PRO A 1 72 ? -6.902 2.999 11.463 1.00 95.19 72 PRO A N 1
ATOM 526 C CA . PRO A 1 72 ? -6.391 1.791 10.831 1.00 95.19 72 PRO A CA 1
ATOM 527 C C . PRO A 1 72 ? -5.626 0.911 11.821 1.00 95.19 72 PRO A C 1
ATOM 529 O O . PRO A 1 72 ? -4.990 1.417 12.746 1.00 95.19 72 PRO A O 1
ATOM 532 N N . THR A 1 73 ? -5.692 -0.404 11.621 1.00 97.38 73 THR A N 1
ATOM 533 C CA . THR A 1 73 ? -4.956 -1.386 12.429 1.00 97.38 73 THR A CA 1
ATOM 534 C C . THR A 1 73 ? -3.481 -1.419 12.042 1.00 97.38 73 THR A C 1
ATOM 536 O O . THR A 1 73 ? -3.098 -0.974 10.959 1.00 97.38 73 THR A O 1
ATOM 539 N N . ASP A 1 74 ? -2.636 -2.010 12.888 1.00 97.25 74 ASP A N 1
ATOM 540 C CA . ASP A 1 74 ? -1.241 -2.243 12.507 1.00 97.25 74 ASP A CA 1
ATOM 541 C C . ASP A 1 74 ? -1.124 -3.174 11.296 1.00 97.25 74 ASP A C 1
ATOM 543 O O . ASP A 1 74 ? -0.303 -2.903 10.431 1.00 97.25 74 ASP A O 1
ATOM 547 N N . ALA A 1 75 ? -2.002 -4.174 11.157 1.00 97.25 75 ALA A N 1
ATOM 548 C CA . ALA A 1 75 ? -2.050 -5.037 9.973 1.00 97.25 75 ALA A CA 1
ATOM 549 C C . ALA A 1 75 ? -2.328 -4.255 8.674 1.00 97.25 75 ALA A C 1
ATOM 551 O O . ALA A 1 75 ? -1.736 -4.549 7.640 1.00 97.25 75 ALA A O 1
ATOM 552 N N . TYR A 1 76 ? -3.178 -3.221 8.721 1.00 98.19 76 TYR A N 1
ATOM 553 C CA . TYR A 1 76 ? -3.403 -2.336 7.575 1.00 98.19 76 TYR A CA 1
ATOM 554 C C . TYR A 1 76 ? -2.130 -1.562 7.201 1.00 98.19 76 TYR A C 1
ATOM 556 O O . TYR A 1 76 ? -1.760 -1.489 6.028 1.00 98.19 76 TYR A O 1
ATOM 564 N N . TYR A 1 77 ? -1.438 -0.993 8.195 1.00 98.12 77 TYR A N 1
ATOM 565 C CA . TYR A 1 77 ? -0.188 -0.269 7.953 1.00 98.12 77 TYR A CA 1
ATOM 566 C C . TYR A 1 77 ? 0.940 -1.191 7.488 1.00 98.12 77 TYR A C 1
ATOM 568 O O . TYR A 1 77 ? 1.743 -0.794 6.646 1.00 98.12 77 TYR A O 1
ATOM 576 N N . ASP A 1 78 ? 0.995 -2.406 8.026 1.00 97.62 78 ASP A N 1
ATOM 577 C CA . ASP A 1 78 ? 1.960 -3.427 7.646 1.00 97.62 78 ASP A CA 1
ATOM 578 C C . ASP A 1 78 ? 1.753 -3.875 6.198 1.00 97.62 78 ASP A C 1
ATOM 580 O O . ASP A 1 78 ? 2.720 -3.939 5.442 1.00 97.62 78 ASP A O 1
ATOM 584 N N . PHE A 1 79 ? 0.495 -4.067 5.785 1.00 98.31 79 PHE A N 1
ATOM 585 C CA . PHE A 1 79 ? 0.122 -4.365 4.405 1.00 98.31 79 PHE A CA 1
ATOM 586 C C . PHE A 1 79 ? 0.618 -3.286 3.436 1.00 98.31 79 PHE A C 1
ATOM 588 O O . PHE A 1 79 ? 1.437 -3.568 2.560 1.00 98.31 79 PHE A O 1
ATOM 595 N N . ILE A 1 80 ? 0.166 -2.035 3.605 1.00 97.69 80 ILE A N 1
ATOM 596 C CA . ILE A 1 80 ? 0.500 -0.957 2.658 1.00 97.69 80 ILE A CA 1
ATOM 597 C C . ILE A 1 80 ? 1.997 -0.630 2.698 1.00 97.69 80 ILE A C 1
ATOM 599 O O . ILE A 1 80 ? 2.602 -0.349 1.666 1.00 97.69 80 ILE A O 1
ATOM 603 N N . GLY A 1 81 ? 2.617 -0.728 3.879 1.00 96.94 81 GLY A N 1
ATOM 604 C CA . GLY A 1 81 ? 4.047 -0.526 4.061 1.00 96.94 81 GLY A CA 1
ATOM 605 C C . GLY A 1 81 ? 4.890 -1.611 3.394 1.00 96.94 81 GLY A C 1
ATOM 606 O O . GLY A 1 81 ? 5.877 -1.284 2.741 1.00 96.94 81 GLY A O 1
ATOM 607 N N . THR A 1 82 ? 4.497 -2.883 3.504 1.00 97.19 82 THR A N 1
ATOM 608 C CA . THR A 1 82 ? 5.168 -3.996 2.812 1.00 97.19 82 THR A CA 1
ATOM 609 C C . THR A 1 82 ? 4.991 -3.864 1.304 1.00 97.19 82 THR A C 1
ATOM 611 O O . THR A 1 82 ? 5.977 -3.921 0.574 1.00 97.19 82 THR A O 1
ATOM 614 N N . ALA A 1 83 ? 3.775 -3.581 0.829 1.00 97.12 83 ALA A N 1
ATOM 615 C CA . ALA A 1 83 ? 3.517 -3.399 -0.596 1.00 97.12 83 ALA A CA 1
ATOM 616 C C . ALA A 1 83 ? 4.369 -2.270 -1.198 1.00 97.12 83 ALA A C 1
ATOM 618 O O . ALA A 1 83 ? 5.050 -2.464 -2.206 1.00 97.12 83 ALA A O 1
ATOM 619 N N . ALA A 1 84 ? 4.409 -1.110 -0.538 1.00 95.94 84 ALA A N 1
ATOM 620 C CA . ALA A 1 84 ? 5.236 0.013 -0.969 1.00 95.94 84 ALA A CA 1
ATOM 621 C C . ALA A 1 84 ? 6.741 -0.296 -0.884 1.00 95.94 84 ALA A C 1
ATOM 623 O O . ALA A 1 84 ? 7.502 0.099 -1.767 1.00 95.94 84 ALA A O 1
ATOM 624 N N . ALA A 1 85 ? 7.184 -1.010 0.154 1.00 94.94 85 ALA A N 1
ATOM 625 C CA . ALA A 1 85 ? 8.580 -1.411 0.303 1.00 94.94 85 ALA A CA 1
ATOM 626 C C . ALA A 1 85 ? 9.072 -2.253 -0.873 1.00 94.94 85 ALA A C 1
ATOM 628 O O . ALA A 1 85 ? 10.176 -2.022 -1.365 1.00 94.94 85 ALA A O 1
ATOM 629 N N . LEU A 1 86 ? 8.236 -3.175 -1.348 1.00 94.06 86 LEU A N 1
ATOM 630 C CA . LEU A 1 86 ? 8.558 -4.065 -2.457 1.00 94.06 86 LEU A CA 1
ATOM 631 C C . LEU A 1 86 ? 8.511 -3.346 -3.799 1.00 94.06 86 LEU A C 1
ATOM 633 O O . LEU A 1 86 ? 9.511 -3.324 -4.512 1.00 94.06 86 LEU A O 1
ATOM 637 N N . VAL A 1 87 ? 7.400 -2.669 -4.097 1.00 93.19 87 VAL A N 1
ATOM 638 C CA . VAL A 1 87 ? 7.198 -1.980 -5.384 1.00 93.19 87 VAL A CA 1
ATOM 639 C C . VAL A 1 87 ? 8.223 -0.873 -5.610 1.00 93.19 87 VAL A C 1
ATOM 641 O O . VAL A 1 87 ? 8.660 -0.647 -6.738 1.00 93.19 87 VAL A O 1
ATOM 644 N N . PHE A 1 88 ? 8.626 -0.177 -4.546 1.00 92.06 88 PHE A N 1
ATOM 645 C CA . PHE A 1 88 ? 9.574 0.928 -4.645 1.00 92.06 88 PHE A CA 1
ATOM 646 C C . PHE A 1 88 ? 10.983 0.562 -4.186 1.00 92.06 88 PHE A C 1
ATOM 648 O O . PHE A 1 88 ? 11.871 1.407 -4.280 1.00 92.06 88 PHE A O 1
ATOM 655 N N . THR A 1 89 ? 11.230 -0.655 -3.706 1.00 92.00 89 THR A N 1
ATOM 656 C CA . THR A 1 89 ? 12.544 -1.067 -3.186 1.00 92.00 89 THR A CA 1
ATOM 657 C C . THR A 1 89 ? 13.060 -0.079 -2.129 1.00 92.00 89 THR A C 1
ATOM 659 O O . THR A 1 89 ? 14.071 0.609 -2.302 1.00 92.00 89 THR A O 1
ATOM 662 N N . ILE A 1 90 ? 12.303 0.066 -1.042 1.00 91.38 90 ILE A N 1
ATOM 663 C CA . ILE A 1 90 ? 12.659 0.900 0.117 1.00 91.38 90 ILE A CA 1
ATOM 664 C C . ILE A 1 90 ? 12.523 0.094 1.414 1.00 91.38 90 ILE A C 1
ATOM 666 O O . ILE A 1 90 ? 11.814 -0.910 1.433 1.00 91.38 90 ILE A O 1
ATOM 670 N N . PRO A 1 91 ? 13.126 0.533 2.532 1.00 94.81 91 PRO A N 1
ATOM 671 C CA . PRO A 1 91 ? 12.916 -0.128 3.814 1.00 94.81 91 PRO A CA 1
ATOM 672 C C . PRO A 1 91 ? 11.438 -0.103 4.241 1.00 94.81 91 PRO A C 1
ATOM 674 O O . PRO A 1 91 ? 10.827 0.964 4.338 1.00 94.81 91 PRO A O 1
ATOM 677 N N . LYS A 1 92 ? 10.880 -1.271 4.585 1.00 95.56 92 LYS A N 1
ATOM 678 C CA . LYS A 1 92 ? 9.520 -1.407 5.141 1.00 95.56 92 LYS A CA 1
ATOM 679 C C . LYS A 1 92 ? 9.241 -0.470 6.327 1.00 95.56 92 LYS A C 1
ATOM 681 O O . LYS A 1 92 ? 8.192 0.176 6.308 1.00 95.56 92 LYS A O 1
ATOM 686 N N . PRO A 1 93 ? 10.145 -0.301 7.317 1.00 96.38 93 PRO A N 1
ATOM 687 C CA . PRO A 1 93 ? 9.900 0.626 8.424 1.00 96.38 93 PRO A CA 1
ATOM 688 C C . PRO A 1 93 ? 9.683 2.075 7.974 1.00 96.38 93 PRO A C 1
ATOM 690 O O . PRO A 1 93 ? 8.881 2.786 8.581 1.00 96.38 93 PRO A O 1
ATOM 693 N N . ASP A 1 94 ? 10.351 2.507 6.900 1.00 95.06 94 ASP A N 1
ATOM 694 C CA . ASP A 1 94 ? 10.194 3.856 6.351 1.00 95.06 94 ASP A CA 1
ATOM 695 C C . ASP A 1 94 ? 8.834 4.015 5.662 1.00 95.06 94 ASP A C 1
ATOM 697 O O . ASP A 1 94 ? 8.155 5.020 5.878 1.00 95.06 94 ASP A O 1
ATOM 701 N N . ALA A 1 95 ? 8.395 3.008 4.900 1.00 95.81 95 ALA A N 1
ATOM 702 C CA . ALA A 1 95 ? 7.065 2.989 4.293 1.00 95.81 95 ALA A CA 1
ATOM 703 C C . ALA A 1 95 ? 5.961 3.045 5.364 1.00 95.81 95 ALA A C 1
ATOM 705 O O . ALA A 1 95 ? 5.113 3.937 5.348 1.00 95.81 95 ALA A O 1
ATOM 706 N N . VAL A 1 96 ? 6.024 2.160 6.366 1.00 97.50 96 VAL A N 1
ATOM 707 C CA . VAL A 1 96 ? 5.060 2.118 7.480 1.00 97.50 96 VAL A CA 1
ATOM 708 C C . VAL A 1 96 ? 5.019 3.455 8.223 1.00 97.50 96 VAL A C 1
ATOM 710 O O . VAL A 1 96 ? 3.940 3.977 8.519 1.00 97.50 96 VAL A O 1
ATOM 713 N N . ARG A 1 97 ? 6.183 4.052 8.509 1.00 96.69 97 ARG A N 1
ATOM 714 C CA . ARG A 1 97 ? 6.254 5.346 9.200 1.00 96.69 97 ARG A CA 1
ATOM 715 C C . ARG A 1 97 ? 5.679 6.481 8.354 1.00 96.69 97 ARG A C 1
ATOM 717 O O . ARG A 1 97 ? 4.987 7.336 8.906 1.00 96.69 97 ARG A O 1
ATOM 724 N N . GLY A 1 98 ? 5.913 6.472 7.041 1.00 95.12 98 GLY A N 1
ATOM 725 C CA . GLY A 1 98 ? 5.302 7.408 6.096 1.00 95.12 98 GLY A CA 1
ATOM 726 C C . GLY A 1 98 ? 3.774 7.335 6.116 1.00 95.12 98 GLY A C 1
ATOM 727 O O . GLY A 1 98 ? 3.117 8.357 6.314 1.00 95.12 98 GLY A O 1
ATOM 728 N N . ALA A 1 99 ? 3.212 6.125 6.025 1.00 96.25 99 ALA A N 1
ATOM 729 C CA . ALA A 1 99 ? 1.767 5.894 6.099 1.00 96.25 99 ALA A CA 1
ATOM 730 C C . ALA A 1 99 ? 1.165 6.388 7.429 1.00 96.25 99 ALA A C 1
ATOM 732 O O . ALA A 1 99 ? 0.212 7.170 7.428 1.00 96.25 99 ALA A O 1
ATOM 733 N N . LYS A 1 100 ? 1.759 5.999 8.569 1.00 96.31 100 LYS A N 1
ATOM 734 C CA . LYS A 1 100 ? 1.302 6.421 9.907 1.00 96.31 100 LYS A CA 1
ATOM 735 C C . LYS A 1 100 ? 1.377 7.940 10.090 1.00 96.31 100 LYS A C 1
ATOM 737 O O . LYS A 1 100 ? 0.449 8.534 10.637 1.00 96.31 100 LYS A O 1
ATOM 742 N N . ARG A 1 101 ? 2.456 8.581 9.621 1.00 94.12 101 ARG A N 1
ATOM 743 C CA . ARG A 1 101 ? 2.637 10.040 9.710 1.00 94.12 101 ARG A CA 1
ATOM 744 C C . ARG A 1 101 ? 1.627 10.799 8.855 1.00 94.12 101 ARG A C 1
ATOM 746 O O . ARG A 1 101 ? 1.197 11.872 9.266 1.00 94.12 101 A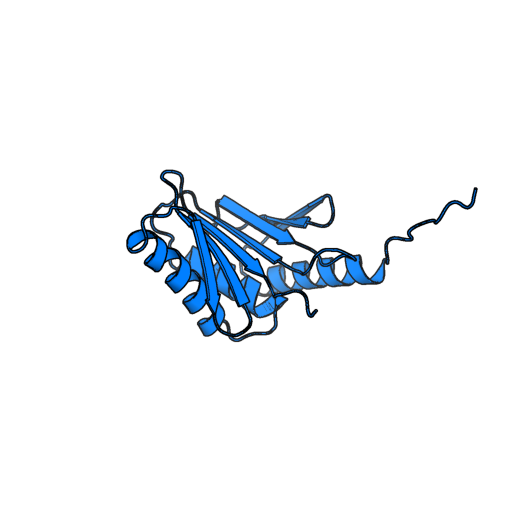RG A O 1
ATOM 753 N N . CYS A 1 102 ? 1.258 10.270 7.691 1.00 93.50 102 CYS A N 1
ATOM 754 C CA . CYS A 1 102 ? 0.231 10.893 6.866 1.00 93.50 102 CYS A CA 1
ATOM 755 C C . CYS A 1 102 ? -1.108 10.919 7.622 1.00 93.50 102 CYS A C 1
ATOM 757 O O . CYS A 1 102 ? -1.659 11.988 7.880 1.00 93.50 102 CYS A O 1
ATOM 759 N N . VAL A 1 103 ? -1.568 9.754 8.092 1.00 93.56 103 VAL A N 1
ATOM 760 C CA . VAL A 1 103 ? -2.853 9.619 8.800 1.00 93.56 103 VAL A CA 1
ATOM 761 C C . VAL A 1 103 ? -2.876 10.380 10.130 1.00 93.56 103 VAL A C 1
ATOM 763 O O . VAL A 1 103 ? -3.903 10.930 10.511 1.00 93.56 103 VAL A O 1
ATOM 766 N N . SER A 1 104 ? -1.765 10.454 10.869 1.00 90.81 104 SER A N 1
ATOM 767 C CA . SER A 1 104 ? -1.753 11.200 12.136 1.00 90.81 104 SER A CA 1
ATOM 768 C C . SER A 1 104 ? -1.890 12.712 11.934 1.00 90.81 104 SER A C 1
ATOM 770 O O . SER A 1 104 ? -2.488 13.394 12.767 1.00 90.81 104 SER A O 1
ATOM 772 N N . ARG A 1 105 ? -1.383 13.243 10.815 1.00 88.56 105 ARG A N 1
ATOM 773 C CA . ARG A 1 105 ? -1.393 14.681 10.520 1.00 88.56 105 ARG A CA 1
ATOM 774 C C . ARG A 1 105 ? -2.738 15.206 10.020 1.00 88.56 105 ARG A C 1
ATOM 776 O O . ARG A 1 105 ? -2.994 16.394 10.210 1.00 88.56 105 ARG A O 1
ATOM 783 N N . THR A 1 106 ? -3.619 14.363 9.480 1.00 83.62 106 THR A N 1
ATOM 784 C CA . THR A 1 106 ? -4.995 14.770 9.116 1.00 83.62 106 THR A CA 1
ATOM 785 C C . THR A 1 106 ? -5.848 15.130 10.337 1.00 83.62 106 THR A C 1
ATOM 787 O O . THR A 1 106 ? -6.842 15.831 10.212 1.00 83.62 106 THR A O 1
ATOM 790 N N . ASN A 1 107 ? -5.477 14.670 11.539 1.00 70.88 107 ASN A N 1
ATOM 791 C CA . ASN A 1 107 ? -6.150 15.076 12.779 1.00 70.88 107 ASN A CA 1
ATOM 792 C C . ASN A 1 107 ? -5.662 16.438 13.306 1.00 70.88 107 ASN A C 1
ATOM 794 O O . ASN A 1 107 ? -6.300 17.008 14.186 1.00 70.88 107 ASN A O 1
ATOM 798 N N . ILE A 1 108 ? -4.530 16.942 12.802 1.00 69.75 108 ILE A N 1
ATOM 799 C CA . ILE A 1 108 ? -3.902 18.197 13.245 1.00 69.75 108 ILE A CA 1
ATOM 800 C C . ILE A 1 108 ? -4.259 19.334 12.284 1.00 69.75 108 ILE A C 1
ATOM 802 O O . ILE A 1 108 ? -4.609 20.434 12.701 1.00 69.75 108 ILE A O 1
ATOM 806 N N . ILE A 1 109 ? -4.176 19.066 10.983 1.00 67.88 109 ILE A N 1
ATOM 807 C CA . ILE A 1 109 ? -4.524 20.011 9.924 1.00 67.88 109 ILE A CA 1
ATOM 808 C C . ILE A 1 109 ? -5.996 19.762 9.598 1.00 67.88 109 ILE A C 1
ATOM 810 O O . ILE A 1 109 ? -6.349 18.621 9.333 1.00 67.88 109 ILE A O 1
ATOM 814 N N . ARG A 1 110 ? -6.861 20.790 9.644 1.00 62.88 110 ARG A N 1
ATOM 815 C CA . ARG A 1 110 ? -8.308 20.692 9.346 1.00 62.88 110 ARG A CA 1
ATOM 816 C C . ARG A 1 110 ? -8.552 20.277 7.884 1.00 62.88 110 ARG A C 1
ATOM 818 O O . ARG A 1 110 ? -8.939 21.094 7.056 1.00 62.88 110 ARG A O 1
ATOM 825 N N . GLY A 1 111 ? -8.308 19.013 7.567 1.00 66.75 111 GLY A N 1
ATOM 826 C CA . GLY A 1 111 ? -8.354 18.469 6.223 1.00 66.75 111 GLY A CA 1
ATOM 827 C C . GLY A 1 111 ? -8.466 16.952 6.263 1.00 66.75 111 GLY A C 1
ATOM 828 O O . GLY A 1 111 ? -7.710 16.269 6.948 1.00 66.75 111 GLY A O 1
ATOM 829 N N . TYR A 1 112 ? -9.433 16.427 5.515 1.00 81.69 112 TYR A N 1
ATOM 830 C CA . TYR A 1 112 ? -9.626 14.986 5.362 1.00 81.69 112 TYR A CA 1
ATOM 831 C C . TYR A 1 112 ? -8.629 14.374 4.381 1.00 81.69 112 TYR A C 1
ATOM 833 O O . TYR A 1 112 ? -8.470 13.165 4.391 1.00 81.69 112 TYR A O 1
ATOM 841 N N . ASN A 1 113 ? -7.959 15.188 3.562 1.00 88.19 113 ASN A N 1
ATOM 842 C CA . ASN A 1 113 ? -6.939 14.768 2.608 1.00 88.19 113 ASN A CA 1
ATOM 843 C C . ASN A 1 113 ? -5.605 15.400 2.988 1.00 88.19 113 ASN A C 1
ATOM 845 O O . ASN A 1 113 ? -5.561 16.578 3.351 1.00 88.19 113 ASN A O 1
ATOM 849 N N . LEU A 1 114 ? -4.531 14.633 2.877 1.00 90.44 114 LEU A N 1
ATOM 850 C CA . LEU A 1 114 ? -3.185 15.124 3.092 1.00 90.44 114 LEU A CA 1
ATOM 851 C C . LEU A 1 114 ? -2.227 14.478 2.101 1.00 90.44 114 LEU A C 1
ATOM 853 O O . LEU A 1 114 ? -2.127 13.255 2.022 1.00 90.44 114 LEU A O 1
ATOM 857 N N . ASP A 1 115 ? -1.463 15.328 1.432 1.00 90.62 115 ASP A N 1
ATOM 858 C CA . ASP A 1 115 ? -0.277 14.943 0.688 1.00 90.62 115 ASP A CA 1
ATOM 859 C C . ASP A 1 115 ? 0.946 15.141 1.576 1.00 90.62 115 ASP A C 1
ATOM 861 O O . ASP A 1 115 ? 1.161 16.195 2.185 1.00 90.62 115 ASP A O 1
ATOM 865 N N . SER A 1 116 ? 1.755 14.098 1.693 1.00 90.06 116 SER A N 1
ATOM 866 C CA . SER A 1 116 ? 2.994 14.159 2.449 1.00 90.06 116 SER A CA 1
ATOM 867 C C . SER A 1 116 ? 4.099 13.430 1.717 1.00 90.06 116 SER A C 1
ATOM 869 O O . SER A 1 116 ? 3.871 12.415 1.072 1.00 90.06 116 SER A O 1
ATOM 871 N N . ARG A 1 117 ? 5.322 13.930 1.863 1.00 89.00 117 ARG A N 1
ATOM 872 C CA . ARG A 1 117 ? 6.509 13.236 1.384 1.00 89.00 117 ARG A CA 1
ATOM 873 C C . ARG A 1 117 ? 7.228 12.603 2.562 1.00 89.00 117 ARG A C 1
ATOM 875 O O . ARG A 1 117 ? 7.485 13.259 3.578 1.00 89.00 117 ARG A O 1
ATOM 882 N N . TYR A 1 118 ? 7.563 11.326 2.433 1.00 84.06 118 TYR A N 1
ATOM 883 C CA . TYR A 1 118 ? 8.408 10.629 3.391 1.00 84.06 118 TYR A CA 1
ATOM 884 C C . TYR A 1 118 ? 9.521 9.900 2.649 1.00 84.06 118 TYR A C 1
ATOM 886 O O . TYR A 1 118 ? 9.277 8.941 1.919 1.00 84.06 118 TYR A O 1
ATOM 894 N N . ARG A 1 119 ? 10.765 10.362 2.834 1.00 84.50 119 ARG A N 1
ATOM 895 C CA . ARG A 1 119 ? 11.938 9.862 2.100 1.00 84.50 119 ARG A CA 1
ATOM 896 C C . ARG A 1 119 ? 11.718 9.976 0.581 1.00 84.50 119 ARG A C 1
ATOM 898 O O . ARG A 1 119 ? 11.627 11.081 0.058 1.00 84.50 119 ARG A O 1
ATOM 905 N N . LYS A 1 120 ? 11.642 8.836 -0.110 1.00 82.50 120 LYS A N 1
ATOM 906 C CA . LYS A 1 120 ? 11.462 8.716 -1.563 1.00 82.50 120 LYS A CA 1
ATOM 907 C C . LYS A 1 120 ? 10.007 8.436 -1.961 1.00 82.50 120 LYS A C 1
ATOM 909 O O . LYS A 1 120 ? 9.794 8.059 -3.104 1.00 82.50 120 LYS A O 1
ATOM 914 N N . LEU A 1 121 ? 9.049 8.533 -1.037 1.00 90.06 121 LEU A N 1
ATOM 915 C CA . LEU A 1 121 ? 7.634 8.288 -1.310 1.00 90.06 121 LEU A CA 1
ATOM 916 C C . LEU A 1 121 ? 6.813 9.558 -1.180 1.00 90.06 121 LEU A C 1
ATOM 918 O O . LEU A 1 121 ? 6.938 10.280 -0.186 1.00 90.06 121 LEU A O 1
ATOM 922 N N . ASP A 1 122 ? 5.910 9.726 -2.132 1.00 93.31 122 ASP A N 1
ATOM 923 C CA . ASP A 1 122 ? 4.735 10.564 -1.985 1.00 93.31 122 ASP A CA 1
ATOM 924 C C . ASP A 1 122 ? 3.623 9.696 -1.405 1.00 93.31 122 ASP A C 1
ATOM 926 O O . ASP A 1 122 ? 3.343 8.594 -1.882 1.00 93.31 122 ASP A O 1
ATOM 930 N N . VAL A 1 123 ? 3.045 10.166 -0.309 1.00 95.12 123 VAL A N 1
ATOM 931 C CA . VAL A 1 123 ? 2.024 9.474 0.465 1.00 95.12 123 VAL A CA 1
ATOM 932 C C . VAL A 1 123 ? 0.816 10.387 0.522 1.00 95.12 123 VAL A C 1
ATOM 934 O O . VAL A 1 123 ? 0.816 11.382 1.254 1.00 95.12 123 VAL A O 1
ATOM 937 N N . HIS A 1 124 ? -0.200 10.026 -0.250 1.00 95.06 124 HIS A N 1
ATOM 938 C CA . HIS A 1 124 ? -1.513 10.641 -0.199 1.00 95.06 124 HIS A CA 1
ATOM 939 C C . HIS A 1 124 ? -2.388 9.832 0.751 1.00 95.06 124 HIS A C 1
ATOM 941 O O . HIS A 1 124 ? -2.537 8.620 0.579 1.00 95.06 124 HIS A O 1
ATOM 947 N N . CYS A 1 125 ? -2.976 10.475 1.753 1.00 94.50 125 CYS A N 1
ATOM 948 C CA . CYS A 1 125 ? -3.946 9.830 2.622 1.00 94.50 125 CYS A CA 1
ATOM 949 C C . CYS A 1 125 ? -5.229 10.639 2.736 1.00 94.50 125 CYS A C 1
ATOM 951 O O . CYS A 1 125 ? -5.216 11.858 2.900 1.00 94.50 125 CYS A O 1
ATOM 953 N N . THR A 1 126 ? -6.341 9.913 2.728 1.00 94.12 126 THR A N 1
ATOM 954 C CA . THR A 1 126 ? -7.664 10.440 3.032 1.00 94.12 126 THR A CA 1
ATOM 955 C C . THR A 1 126 ? -8.184 9.765 4.289 1.00 94.12 126 THR A C 1
ATOM 957 O O . THR A 1 126 ? -8.257 8.539 4.347 1.00 94.12 126 THR A O 1
ATOM 960 N N . VAL A 1 127 ? -8.586 10.545 5.285 1.00 92.00 127 VAL A N 1
ATOM 961 C CA . VAL A 1 127 ? -9.260 10.074 6.494 1.00 92.00 127 VAL A CA 1
ATOM 962 C C . VAL A 1 127 ? -10.671 10.631 6.478 1.00 92.00 127 VAL A C 1
ATOM 964 O O . VAL A 1 127 ? -10.864 11.828 6.633 1.00 92.00 127 VAL A O 1
ATOM 967 N N . ALA A 1 128 ? -11.667 9.773 6.298 1.00 87.94 128 ALA A N 1
ATOM 968 C CA . ALA A 1 128 ? -13.078 10.136 6.291 1.00 87.94 128 ALA A CA 1
ATOM 969 C C . ALA A 1 128 ? -13.827 9.435 7.434 1.00 87.94 128 ALA A C 1
ATOM 971 O O . ALA A 1 128 ? -13.284 8.593 8.153 1.00 87.94 128 ALA A O 1
ATOM 972 N N . LYS A 1 129 ? -15.117 9.756 7.600 1.00 84.44 129 LYS A N 1
ATOM 973 C CA . LYS A 1 129 ? -15.989 9.018 8.535 1.00 84.44 129 LYS A CA 1
ATOM 974 C C . LYS A 1 129 ? -16.086 7.533 8.175 1.00 84.44 129 LYS A C 1
ATOM 976 O O . LYS A 1 129 ? -16.192 6.706 9.069 1.00 84.44 129 LYS A O 1
ATOM 981 N N . THR A 1 130 ? -16.025 7.226 6.881 1.00 87.19 130 THR A N 1
ATOM 982 C CA . THR A 1 130 ? -16.159 5.882 6.309 1.00 87.19 130 THR A CA 1
ATOM 983 C C . THR A 1 130 ? -14.849 5.098 6.274 1.00 87.19 130 THR A C 1
ATOM 985 O O . THR A 1 130 ? -14.828 4.016 5.701 1.00 87.19 130 THR A O 1
ATOM 988 N N . GLY A 1 131 ? -13.758 5.640 6.829 1.00 93.19 131 GLY A N 1
ATOM 989 C CA . GLY A 1 131 ? -12.479 4.946 6.930 1.00 93.19 131 GLY A CA 1
ATOM 990 C C . GLY A 1 131 ? -11.295 5.725 6.368 1.00 93.19 131 GLY A C 1
ATOM 991 O O . GLY A 1 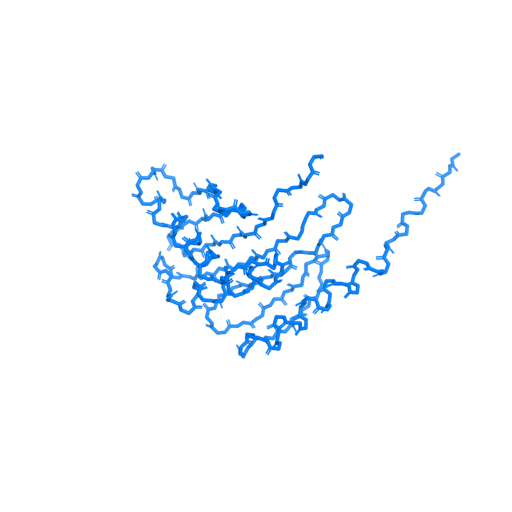131 ? -11.340 6.950 6.234 1.00 93.19 131 GLY A O 1
ATOM 992 N N . VAL A 1 132 ? -10.215 5.007 6.074 1.00 96.44 132 VAL A N 1
ATOM 993 C CA . VAL A 1 132 ? -8.938 5.576 5.634 1.00 96.44 132 VAL A CA 1
ATOM 994 C C . VAL A 1 132 ? -8.531 4.988 4.296 1.00 96.44 132 VAL A C 1
ATOM 996 O O . VAL A 1 132 ? -8.702 3.798 4.049 1.00 96.44 132 VAL A O 1
ATOM 999 N N . ARG A 1 133 ? -7.973 5.836 3.437 1.00 97.19 133 ARG A N 1
ATOM 1000 C CA . ARG A 1 133 ? -7.422 5.483 2.129 1.00 97.19 133 ARG A CA 1
ATOM 1001 C C . ARG A 1 133 ? -5.991 5.990 2.069 1.00 97.19 133 ARG A C 1
ATOM 1003 O O . ARG A 1 133 ? -5.744 7.124 2.472 1.00 97.19 133 ARG A O 1
ATOM 1010 N N . ILE A 1 134 ? -5.062 5.170 1.594 1.00 97.56 134 ILE A N 1
ATOM 1011 C CA . ILE A 1 134 ? -3.670 5.567 1.379 1.00 97.56 134 ILE A CA 1
ATOM 1012 C C . ILE A 1 134 ? -3.261 5.161 -0.030 1.00 97.56 134 ILE A C 1
ATOM 1014 O O . ILE A 1 134 ? -3.418 4.001 -0.405 1.00 97.56 134 ILE A O 1
ATOM 1018 N N . THR A 1 135 ? -2.688 6.109 -0.764 1.00 97.38 135 THR A N 1
ATOM 1019 C CA . THR A 1 135 ? -1.952 5.861 -2.002 1.00 97.38 135 THR A CA 1
ATOM 1020 C C . THR A 1 135 ? -0.494 6.226 -1.769 1.00 97.38 135 THR A C 1
ATOM 1022 O O . THR A 1 135 ? -0.194 7.322 -1.293 1.00 97.38 135 THR A O 1
ATOM 1025 N N . MET A 1 136 ? 0.417 5.314 -2.091 1.00 95.94 136 MET A N 1
ATOM 1026 C CA . MET A 1 136 ? 1.853 5.573 -2.072 1.00 95.94 136 MET A CA 1
ATOM 1027 C C . MET A 1 136 ? 2.401 5.474 -3.483 1.00 95.94 136 MET A C 1
ATOM 1029 O O . MET A 1 136 ? 2.188 4.478 -4.172 1.00 95.94 136 MET A O 1
ATOM 1033 N N . SER A 1 137 ? 3.136 6.494 -3.895 1.00 93.88 137 SER A N 1
ATOM 1034 C CA . SER A 1 137 ? 3.749 6.575 -5.213 1.00 93.88 137 SER A CA 1
ATOM 1035 C C . SER A 1 137 ? 5.155 7.148 -5.118 1.00 93.88 137 SER A C 1
ATOM 1037 O O . SER A 1 137 ? 5.606 7.616 -4.069 1.00 93.88 137 SER A O 1
ATOM 1039 N N . ARG A 1 138 ? 5.854 7.132 -6.249 1.00 86.38 138 ARG A N 1
ATOM 1040 C CA . ARG A 1 138 ? 7.018 7.987 -6.468 1.00 86.38 138 ARG A CA 1
ATOM 1041 C C . ARG A 1 138 ? 6.654 9.116 -7.415 1.00 86.38 138 ARG A C 1
ATOM 1043 O O . ARG A 1 138 ? 5.971 8.875 -8.416 1.00 86.38 138 ARG A O 1
ATOM 1050 N N . GLU A 1 139 ? 7.175 10.300 -7.117 1.00 69.75 139 GLU A N 1
ATOM 1051 C CA . GLU A 1 139 ? 7.276 11.418 -8.043 1.00 69.75 139 GLU A CA 1
ATOM 1052 C C . GLU A 1 139 ? 7.756 10.890 -9.398 1.00 69.75 139 GLU A C 1
ATOM 1054 O O . GLU A 1 139 ? 8.713 10.106 -9.476 1.00 69.75 139 GLU A O 1
ATOM 1059 N N . LYS A 1 140 ? 7.060 11.268 -10.475 1.00 56.91 140 LYS A N 1
ATOM 1060 C CA . LYS A 1 140 ? 7.604 11.047 -11.812 1.00 56.91 140 LYS A CA 1
ATOM 1061 C C . LYS A 1 140 ? 8.899 11.842 -11.867 1.00 56.91 140 LYS A C 1
ATOM 1063 O O . LYS A 1 140 ? 8.858 13.048 -11.655 1.00 56.91 140 LYS A O 1
ATOM 1068 N N . GLY A 1 141 ? 10.021 11.169 -12.119 1.00 45.03 141 GLY A N 1
ATOM 1069 C CA . GLY A 1 141 ? 11.240 11.875 -12.492 1.00 45.03 141 GLY A CA 1
ATOM 1070 C C . GLY A 1 141 ? 10.889 12.818 -13.639 1.00 45.03 141 GLY A C 1
ATOM 1071 O O . GLY A 1 141 ? 10.379 12.353 -14.660 1.00 45.03 141 GLY A O 1
ATOM 1072 N N . VAL A 1 142 ? 11.030 14.117 -13.382 1.00 35.56 142 VAL A N 1
ATOM 1073 C CA . VAL A 1 142 ? 10.991 15.177 -14.394 1.00 35.56 142 VAL A CA 1
ATOM 1074 C C . VAL A 1 142 ? 12.068 14.929 -15.436 1.00 35.56 142 VAL A C 1
ATOM 1076 O O . VAL A 1 142 ? 13.172 14.493 -15.037 1.00 35.56 142 VAL A O 1
#

pLDDT: mean 87.24, std 14.74, range [35.56, 98.44]

Secondary structure (DSSP, 8-state):
---------HHHHHHHHHHHHHHHHHSTT-EEEEEETTEEEEE-TT-SEEEEEPPBTTB--EEEEEES-SS--HHHHHHHHHHHHHHHT--HHHHHHHHHHHHHHTTTTT-SEEEEEETTEEEEEEEETTEEEEEEE-----

Foldseek 3Di:
DDDDPPPPDVVQVVVQVVLLVVLPVPPPQKDFDDDDPQKIWIDDPQFPTWIWRTDDPPDFIKIKTWHQDLDRDVSRLQSQLVSCCSSVVHDSVQSSVQAVVLSVCCVVPVAQWDWDDGDQWTWIWGRDNRTIMIMIGGDDDD